Protein AF-A0A8B8BA15-F1 (afdb_monomer)

Structure (mmCIF, N/CA/C/O backbone):
data_AF-A0A8B8BA15-F1
#
_entry.id   AF-A0A8B8BA15-F1
#
loop_
_atom_site.group_PDB
_atom_site.id
_atom_site.type_symbol
_atom_site.label_atom_id
_atom_site.label_alt_id
_atom_site.label_comp_id
_atom_site.label_asym_id
_atom_site.label_entity_id
_atom_site.label_seq_id
_atom_site.pdbx_PDB_ins_code
_atom_site.Cartn_x
_atom_site.Cartn_y
_atom_site.Cartn_z
_atom_site.occupancy
_atom_site.B_iso_or_equiv
_atom_site.auth_seq_id
_atom_site.auth_comp_id
_atom_site.auth_asym_id
_atom_site.auth_atom_id
_atom_site.pdbx_PDB_model_num
ATOM 1 N N . MET A 1 1 ? 12.998 0.895 -25.554 1.00 52.94 1 MET A N 1
ATOM 2 C CA . MET A 1 1 ? 12.829 1.333 -24.152 1.00 52.94 1 MET A CA 1
ATOM 3 C C . MET A 1 1 ? 11.360 1.449 -23.729 1.00 52.94 1 MET A C 1
ATOM 5 O O . MET A 1 1 ? 11.063 1.158 -22.582 1.00 52.94 1 MET A O 1
ATOM 9 N N . THR A 1 2 ? 10.424 1.747 -24.646 1.00 53.75 2 THR A N 1
ATOM 10 C CA . THR A 1 2 ? 8.954 1.631 -24.453 1.00 53.75 2 THR A CA 1
ATOM 11 C C . THR A 1 2 ? 8.478 0.236 -24.015 1.00 53.75 2 THR A C 1
ATOM 13 O O . THR A 1 2 ? 7.469 0.097 -23.339 1.00 53.75 2 THR A O 1
ATOM 16 N N . THR A 1 3 ? 9.256 -0.806 -24.305 1.00 67.69 3 THR A N 1
ATOM 17 C CA . THR A 1 3 ? 8.877 -2.214 -24.129 1.00 67.69 3 THR A CA 1
ATOM 18 C C . THR A 1 3 ? 8.563 -2.644 -22.694 1.00 67.69 3 THR A C 1
ATOM 20 O O . THR A 1 3 ? 7.721 -3.515 -22.523 1.00 67.69 3 THR A O 1
ATOM 23 N N . VAL A 1 4 ? 9.194 -2.060 -21.666 1.00 77.75 4 VAL A N 1
ATOM 24 C CA . VAL A 1 4 ? 8.973 -2.485 -20.264 1.00 77.75 4 VAL A CA 1
ATOM 25 C C . VAL A 1 4 ? 7.709 -1.865 -19.666 1.00 77.75 4 VAL A C 1
ATOM 27 O O . VAL A 1 4 ? 7.008 -2.513 -18.893 1.00 77.75 4 VAL A O 1
ATOM 30 N N . LEU A 1 5 ? 7.393 -0.620 -20.031 1.00 78.38 5 LEU A N 1
ATOM 31 C CA . LEU A 1 5 ? 6.179 0.063 -19.567 1.00 78.38 5 LEU A CA 1
ATOM 32 C C . LEU A 1 5 ? 4.916 -0.502 -20.232 1.00 78.38 5 LEU A C 1
ATOM 34 O O . LEU A 1 5 ? 3.854 -0.478 -19.617 1.00 78.38 5 LEU A O 1
ATOM 38 N N . ASP A 1 6 ? 5.058 -1.065 -21.434 1.00 83.44 6 ASP A N 1
ATOM 39 C CA . ASP A 1 6 ? 3.971 -1.684 -22.201 1.00 83.44 6 ASP A CA 1
ATOM 40 C C . ASP A 1 6 ? 3.779 -3.185 -21.888 1.00 83.44 6 ASP A C 1
ATOM 42 O O . ASP A 1 6 ? 2.829 -3.808 -22.360 1.00 83.44 6 ASP A O 1
ATOM 46 N N . CYS A 1 7 ? 4.677 -3.788 -21.101 1.00 86.44 7 CYS A N 1
ATOM 47 C CA . CYS A 1 7 ? 4.602 -5.198 -20.709 1.00 86.44 7 CYS A CA 1
ATOM 48 C C . CYS A 1 7 ? 3.363 -5.574 -19.876 1.00 86.44 7 CYS A C 1
ATOM 50 O O . CYS A 1 7 ? 2.802 -6.652 -20.113 1.00 86.44 7 CYS A O 1
ATOM 52 N N . PRO A 1 8 ? 2.970 -4.797 -18.840 1.00 92.50 8 PRO A N 1
ATOM 53 C CA . PRO A 1 8 ? 1.846 -5.177 -17.998 1.00 92.50 8 PRO A CA 1
ATOM 54 C C . PRO A 1 8 ? 0.551 -5.223 -18.806 1.00 92.50 8 PRO A C 1
ATOM 56 O O . PRO A 1 8 ? 0.242 -4.323 -19.582 1.00 92.50 8 PRO A O 1
ATOM 59 N N . LYS A 1 9 ? -0.240 -6.275 -18.593 1.00 93.69 9 LYS A N 1
ATOM 60 C CA . LYS A 1 9 ? -1.584 -6.382 -19.181 1.00 93.69 9 LYS A CA 1
ATOM 61 C C . LYS A 1 9 ? -2.581 -5.552 -18.389 1.00 93.69 9 LYS A C 1
ATOM 63 O O . LYS A 1 9 ? -3.589 -5.095 -18.923 1.00 93.69 9 LYS A O 1
ATOM 68 N N . THR A 1 10 ? -2.318 -5.412 -17.096 1.00 94.00 10 THR A N 1
ATOM 69 C CA . THR A 1 10 ? -3.072 -4.542 -16.214 1.00 94.00 10 THR A CA 1
ATOM 70 C C . THR A 1 10 ? -2.750 -3.087 -16.574 1.00 94.00 10 THR A C 1
ATOM 72 O O . THR A 1 10 ? -1.574 -2.749 -16.694 1.00 94.00 10 THR A O 1
ATOM 75 N N . PRO A 1 11 ? -3.758 -2.218 -16.747 1.00 91.69 11 PRO A N 1
ATOM 76 C CA . PRO A 1 11 ? -3.540 -0.801 -17.025 1.00 91.69 11 PRO A CA 1
ATOM 77 C C . PRO A 1 11 ? -2.668 -0.113 -15.965 1.00 91.69 11 PRO A C 1
ATOM 79 O O . PRO A 1 11 ? -2.781 -0.414 -14.780 1.00 91.69 11 PRO A O 1
ATOM 82 N N . SER A 1 12 ? -1.804 0.821 -16.368 1.00 90.31 12 SER A N 1
ATOM 83 C CA . SER A 1 12 ? -0.885 1.510 -15.447 1.00 90.31 12 SER A CA 1
ATOM 84 C C . SER A 1 12 ? -1.568 2.528 -14.535 1.00 90.31 12 SER A C 1
ATOM 86 O O . SER A 1 12 ? -1.062 2.815 -13.453 1.00 90.31 12 SER A O 1
ATOM 88 N N . ASP A 1 13 ? -2.753 3.019 -14.901 1.00 89.88 13 ASP A N 1
ATOM 89 C CA . ASP A 1 13 ? -3.572 3.896 -14.059 1.00 89.88 13 ASP A CA 1
ATOM 90 C C . ASP A 1 13 ? -4.000 3.217 -12.749 1.00 89.88 13 ASP A C 1
ATOM 92 O O . ASP A 1 13 ? -4.350 3.898 -11.779 1.00 89.88 13 ASP A O 1
ATOM 96 N N . VAL A 1 14 ? -3.900 1.882 -12.661 1.00 91.81 14 VAL A N 1
ATOM 97 C CA . VAL A 1 14 ? -4.261 1.169 -11.440 1.00 91.81 14 VAL A CA 1
ATOM 98 C C . VAL A 1 14 ? -3.390 1.539 -10.246 1.00 91.81 14 VAL A C 1
ATOM 100 O O . VAL A 1 14 ? -3.864 1.406 -9.114 1.00 91.81 14 VAL A O 1
ATOM 103 N N . VAL A 1 15 ? -2.164 2.017 -10.492 1.00 89.62 15 VAL A N 1
ATOM 104 C CA . VAL A 1 15 ? -1.213 2.452 -9.457 1.00 89.62 15 VAL A CA 1
ATOM 105 C C . VAL A 1 15 ? -1.531 3.831 -8.887 1.00 89.62 15 VAL A C 1
ATOM 107 O O . VAL A 1 15 ? -1.012 4.201 -7.833 1.00 89.62 15 VAL A O 1
ATOM 110 N N . THR A 1 16 ? -2.402 4.581 -9.555 1.00 89.62 16 THR A N 1
ATOM 111 C CA . THR A 1 16 ? -2.787 5.929 -9.154 1.00 89.62 16 THR A CA 1
ATOM 112 C C . THR A 1 16 ? -3.919 5.867 -8.132 1.00 89.62 16 THR A C 1
ATOM 114 O O . THR A 1 16 ? -4.884 5.108 -8.272 1.00 89.62 16 THR A O 1
ATOM 117 N 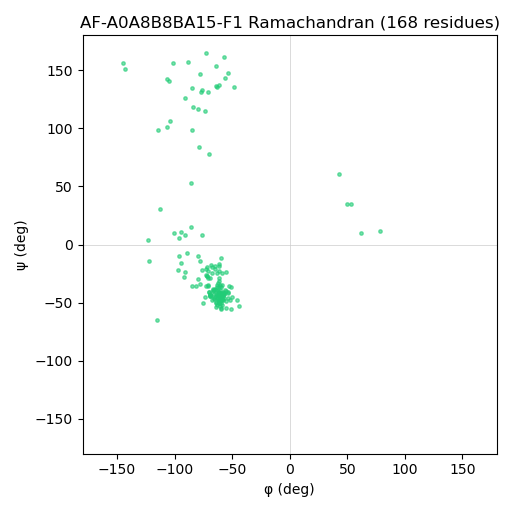N . LEU A 1 17 ? -3.787 6.663 -7.072 1.00 90.62 17 LEU A N 1
ATOM 118 C CA . LEU A 1 17 ? -4.858 6.880 -6.100 1.00 90.62 17 LEU A CA 1
ATOM 119 C C . LEU A 1 17 ? -5.881 7.853 -6.679 1.00 90.62 17 LEU A C 1
ATOM 121 O O . LEU A 1 17 ? -5.503 8.776 -7.395 1.00 90.62 17 LEU A O 1
ATOM 125 N N . GLY A 1 18 ? -7.153 7.673 -6.337 1.00 92.38 18 GLY A N 1
ATOM 126 C CA . GLY A 1 18 ? -8.177 8.643 -6.719 1.00 92.38 18 GLY A CA 1
ATOM 127 C C . GLY A 1 18 ? -8.068 9.937 -5.915 1.00 92.38 18 GLY A C 1
ATOM 128 O O . GLY A 1 18 ? -7.434 9.971 -4.854 1.00 92.38 18 GLY A O 1
ATOM 129 N N . ASP A 1 19 ? -8.733 10.982 -6.402 1.00 92.44 19 ASP A N 1
ATOM 130 C CA . ASP A 1 19 ? -8.841 12.276 -5.728 1.00 92.44 19 ASP A CA 1
ATOM 131 C C . ASP A 1 19 ? -10.227 12.471 -5.069 1.00 92.44 19 ASP A C 1
ATOM 133 O O . ASP A 1 19 ? -11.222 12.736 -5.754 1.00 92.44 19 ASP A O 1
ATOM 137 N N . PRO A 1 20 ? -10.325 12.385 -3.726 1.00 90.62 20 PRO A N 1
ATOM 138 C CA . PRO A 1 20 ? -11.564 12.673 -3.005 1.00 90.62 20 PRO A CA 1
ATOM 139 C C . PRO A 1 20 ? -12.116 14.086 -3.206 1.00 90.62 20 PRO A C 1
ATOM 141 O O . PRO A 1 20 ? -13.323 14.275 -3.056 1.00 90.62 20 PRO A O 1
ATOM 144 N N . SER A 1 21 ? -11.278 15.070 -3.548 1.00 90.00 21 SER A N 1
ATOM 145 C CA . SER A 1 21 ? -11.732 16.435 -3.846 1.00 90.00 21 SER A CA 1
ATOM 146 C C . SER A 1 21 ? -12.486 16.529 -5.177 1.00 90.00 21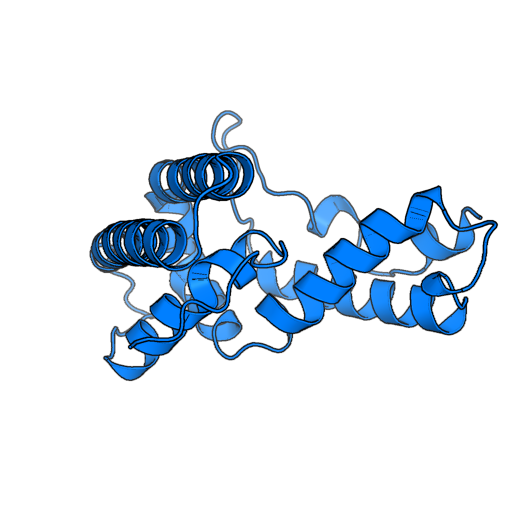 SER A C 1
ATOM 148 O O . SER A 1 21 ? -13.352 17.387 -5.331 1.00 90.00 21 SER A O 1
ATOM 150 N N . GLU A 1 22 ? -12.246 15.579 -6.082 1.00 91.81 22 GLU A N 1
ATOM 151 C CA . GLU A 1 22 ? -12.962 15.412 -7.351 1.00 91.81 22 GLU A CA 1
ATOM 152 C C . GLU A 1 22 ? -14.130 14.412 -7.241 1.00 91.81 22 GLU A C 1
ATOM 154 O O . GLU A 1 22 ? -14.699 13.983 -8.244 1.00 91.81 22 GLU A O 1
ATOM 159 N N . GLY A 1 23 ? -14.497 14.001 -6.020 1.00 89.81 23 GLY A N 1
ATOM 160 C CA . GLY A 1 23 ? -15.566 13.028 -5.776 1.00 89.81 23 GLY A CA 1
ATOM 161 C C . GLY A 1 23 ? -15.166 11.570 -6.025 1.00 89.81 23 GLY A C 1
ATOM 162 O O . GLY A 1 23 ? -16.032 10.693 -6.050 1.00 89.81 23 GLY A O 1
ATOM 163 N N . GLN A 1 24 ? -13.873 11.283 -6.191 1.00 93.62 24 GLN A N 1
ATOM 164 C CA . GLN A 1 24 ? -13.370 9.928 -6.398 1.00 93.62 24 GLN A CA 1
ATOM 165 C C . GLN A 1 24 ? -13.077 9.230 -5.062 1.00 93.62 24 GLN A C 1
ATOM 167 O O . GLN A 1 24 ? -12.824 9.846 -4.029 1.00 93.62 24 GLN A O 1
ATOM 172 N N . GLN A 1 25 ? -13.070 7.900 -5.060 1.00 93.44 25 GLN A N 1
ATOM 173 C CA . GLN A 1 25 ? -12.555 7.150 -3.915 1.00 93.44 25 GLN A CA 1
ATOM 174 C C . GLN A 1 25 ? -11.026 7.192 -3.917 1.00 93.44 25 GLN A C 1
ATOM 176 O O . GLN A 1 25 ? -10.418 6.872 -4.936 1.00 93.44 25 GLN A O 1
ATOM 181 N N . LEU A 1 26 ? -10.405 7.485 -2.767 1.00 93.44 26 LEU A N 1
ATOM 182 C CA . LEU A 1 26 ? -8.943 7.438 -2.624 1.00 93.44 26 LEU A CA 1
ATOM 183 C C . LEU A 1 26 ? -8.388 6.073 -3.072 1.00 93.44 26 LEU A C 1
ATOM 185 O O . LEU A 1 26 ? -7.439 5.995 -3.846 1.00 93.44 26 LEU A O 1
ATOM 189 N N . PHE A 1 27 ? -9.036 5.000 -2.620 1.00 94.06 27 PHE A N 1
ATOM 190 C CA . PHE A 1 27 ? -8.829 3.633 -3.078 1.00 94.06 27 PHE A CA 1
ATOM 191 C C . PHE A 1 27 ? -10.103 3.150 -3.777 1.00 94.06 27 PHE A C 1
ATOM 193 O O . PHE A 1 27 ? -11.050 2.735 -3.106 1.00 94.06 27 PHE A O 1
ATOM 200 N N . ARG A 1 28 ? -10.143 3.196 -5.113 1.00 94.06 28 ARG A N 1
ATOM 201 C CA . ARG A 1 28 ? -11.276 2.679 -5.905 1.00 94.06 28 ARG A CA 1
ATOM 202 C C . ARG A 1 28 ? -11.561 1.202 -5.617 1.00 94.06 28 ARG A C 1
ATOM 204 O O . ARG A 1 28 ? -10.690 0.481 -5.131 1.00 94.06 28 ARG A O 1
ATOM 211 N N . GLN A 1 29 ? -12.752 0.722 -5.957 1.00 91.69 29 GLN A N 1
ATOM 212 C CA . GLN A 1 29 ? -13.079 -0.701 -5.841 1.00 91.69 29 GLN A CA 1
ATOM 213 C C . GLN A 1 29 ? -11.982 -1.582 -6.472 1.00 91.69 29 GLN A C 1
ATOM 215 O O . GLN A 1 29 ? -11.477 -1.268 -7.545 1.00 91.69 29 GLN A O 1
ATOM 220 N N . ASN A 1 30 ? -11.591 -2.654 -5.775 1.00 92.94 30 ASN A N 1
ATOM 221 C CA . ASN A 1 30 ? -10.525 -3.590 -6.172 1.00 92.94 30 ASN A CA 1
ATOM 222 C C . ASN A 1 30 ? -9.109 -2.994 -6.298 1.00 92.94 30 ASN A C 1
ATOM 224 O O . ASN A 1 30 ? -8.202 -3.703 -6.727 1.00 92.94 30 ASN A O 1
ATOM 228 N N . PHE A 1 31 ? -8.883 -1.746 -5.859 1.00 94.38 31 PHE A N 1
ATOM 229 C CA . PHE A 1 31 ? -7.584 -1.065 -5.943 1.00 94.38 31 PHE A CA 1
ATOM 230 C C . PHE A 1 31 ? -6.398 -1.951 -5.547 1.00 94.38 31 PHE A C 1
ATOM 232 O O . PHE A 1 31 ? -5.461 -2.079 -6.322 1.00 94.38 31 PHE A O 1
ATOM 239 N N . PHE A 1 32 ? -6.432 -2.576 -4.365 1.00 94.44 32 PHE A N 1
ATOM 240 C CA . PHE A 1 32 ? -5.302 -3.372 -3.874 1.00 94.44 32 PHE A CA 1
ATOM 241 C C . PHE A 1 32 ? -5.050 -4.623 -4.723 1.00 94.44 32 PHE A C 1
ATOM 243 O O . PHE A 1 32 ? -3.899 -4.959 -4.995 1.00 94.44 32 PHE A O 1
ATOM 250 N N . THR A 1 33 ? -6.115 -5.283 -5.176 1.00 95.06 33 THR A N 1
ATOM 251 C CA . THR A 1 33 ? -6.027 -6.461 -6.039 1.00 95.06 33 THR A CA 1
ATOM 252 C C . THR A 1 33 ? -5.433 -6.098 -7.402 1.00 95.06 33 THR A C 1
ATOM 254 O O . THR A 1 33 ? -4.509 -6.765 -7.866 1.00 95.06 33 THR A O 1
ATOM 257 N N . ASP A 1 34 ? -5.918 -5.023 -8.025 1.00 95.88 34 ASP A N 1
ATOM 258 C CA . ASP A 1 34 ? -5.441 -4.581 -9.339 1.00 95.88 34 ASP A CA 1
ATOM 259 C C . ASP A 1 34 ? -4.018 -4.015 -9.267 1.00 95.88 34 ASP A C 1
ATOM 261 O O . ASP A 1 34 ? -3.181 -4.361 -10.100 1.00 95.88 34 ASP A O 1
ATOM 265 N N . LEU A 1 35 ? -3.709 -3.231 -8.227 1.00 95.19 35 LEU A N 1
ATOM 266 C CA . LEU A 1 35 ? -2.355 -2.758 -7.940 1.00 95.19 35 LEU A CA 1
ATOM 267 C C . LEU A 1 35 ? -1.385 -3.935 -7.827 1.00 95.19 35 LEU A C 1
ATOM 269 O O . LEU A 1 35 ? -0.333 -3.925 -8.457 1.00 95.19 35 LEU A O 1
ATOM 273 N N . CYS A 1 36 ? -1.729 -4.965 -7.052 1.00 96.00 36 CYS A N 1
ATOM 274 C CA . CYS A 1 36 ? -0.834 -6.100 -6.862 1.00 96.00 36 CYS A CA 1
ATOM 275 C C . CYS A 1 36 ? -0.692 -6.988 -8.099 1.00 96.00 36 CYS A C 1
ATOM 277 O O . CYS A 1 36 ? 0.382 -7.559 -8.303 1.00 96.00 36 CYS A O 1
ATOM 279 N N . ARG A 1 37 ? -1.719 -7.057 -8.955 1.00 96.81 37 ARG A N 1
ATOM 280 C CA . ARG A 1 37 ? -1.603 -7.679 -10.279 1.00 96.81 37 ARG A CA 1
ATOM 281 C C . ARG A 1 37 ? -0.603 -6.916 -11.149 1.00 96.81 37 ARG A C 1
ATOM 283 O O . ARG A 1 37 ? 0.359 -7.517 -11.618 1.00 96.81 37 ARG A O 1
ATOM 290 N N . TYR A 1 38 ? -0.771 -5.599 -11.271 1.00 96.19 38 TYR A N 1
ATOM 291 C CA . TYR A 1 38 ? 0.130 -4.740 -12.041 1.00 96.19 38 TYR A CA 1
ATOM 292 C C . TYR A 1 38 ? 1.572 -4.793 -11.532 1.00 96.19 38 TYR A C 1
ATOM 294 O O . TYR A 1 38 ? 2.496 -5.006 -12.309 1.00 96.19 38 TYR A O 1
ATOM 302 N N . VAL A 1 39 ? 1.774 -4.665 -10.217 1.00 95.62 39 VAL A N 1
ATOM 303 C CA . VAL A 1 39 ? 3.096 -4.769 -9.581 1.00 95.62 39 VAL A CA 1
ATOM 304 C C . VAL A 1 39 ? 3.752 -6.112 -9.905 1.00 95.62 39 VAL A C 1
ATOM 306 O O . VAL A 1 39 ? 4.944 -6.158 -10.204 1.00 95.62 39 VAL A O 1
ATOM 309 N N . GLY A 1 40 ? 2.991 -7.209 -9.857 1.00 95.69 40 GLY A N 1
ATOM 310 C CA . GLY A 1 40 ? 3.485 -8.539 -10.207 1.00 95.69 40 GLY A CA 1
ATOM 311 C C . GLY A 1 40 ? 3.944 -8.633 -11.662 1.00 95.69 40 GLY A C 1
ATOM 312 O O . GLY A 1 40 ? 5.064 -9.078 -11.912 1.00 95.69 40 GLY A O 1
ATOM 313 N N . GLU A 1 41 ? 3.102 -8.181 -12.593 1.00 96.06 41 GLU A N 1
ATOM 314 C CA . GLU A 1 41 ? 3.380 -8.172 -14.035 1.00 96.06 41 GLU A CA 1
ATOM 315 C C . GLU A 1 41 ? 4.586 -7.287 -14.380 1.00 96.06 41 GLU A C 1
AT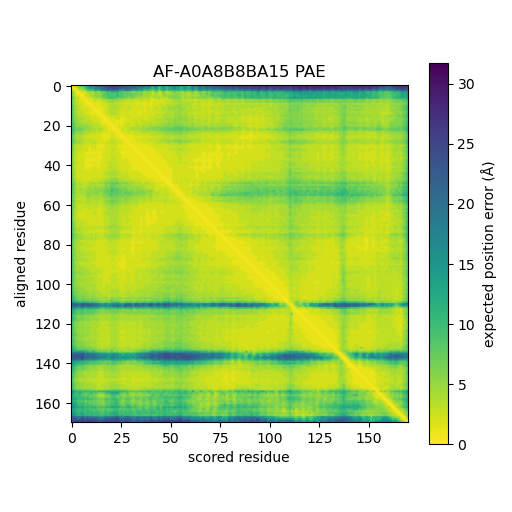OM 317 O O . GLU A 1 41 ? 5.506 -7.734 -15.066 1.00 96.06 41 GLU A O 1
ATOM 322 N N . PHE A 1 42 ? 4.623 -6.062 -13.851 1.00 95.56 42 PHE A N 1
ATOM 323 C CA . PHE A 1 42 ? 5.694 -5.106 -14.116 1.00 95.56 42 PHE A CA 1
ATOM 324 C C . PHE A 1 42 ? 7.043 -5.595 -13.589 1.00 95.56 42 PHE A C 1
ATOM 326 O O . PHE A 1 42 ? 8.027 -5.595 -14.322 1.00 95.56 42 PHE A O 1
ATOM 333 N N . VAL A 1 43 ? 7.105 -6.038 -12.326 1.00 94.94 43 VAL A N 1
ATOM 334 C CA . VAL A 1 43 ? 8.363 -6.508 -11.721 1.00 94.94 43 VAL A CA 1
ATOM 335 C C . VAL A 1 43 ? 8.892 -7.739 -12.455 1.00 94.94 43 VAL A C 1
ATOM 337 O O . VAL A 1 43 ? 10.102 -7.868 -12.611 1.00 94.94 43 VAL A O 1
ATOM 340 N N . GLN A 1 44 ? 8.014 -8.635 -12.921 1.00 94.56 44 GLN A N 1
ATOM 341 C CA . GLN A 1 44 ? 8.445 -9.778 -13.723 1.00 94.56 44 GLN A CA 1
ATOM 342 C C . GLN A 1 44 ? 9.055 -9.326 -15.053 1.00 94.56 44 GLN A C 1
ATOM 344 O O . GLN A 1 44 ? 10.184 -9.706 -15.340 1.00 94.56 44 GLN A O 1
ATOM 349 N N . CYS A 1 45 ? 8.373 -8.460 -15.809 1.00 93.75 45 CYS A N 1
ATOM 350 C CA . CYS A 1 45 ? 8.920 -7.956 -17.071 1.00 93.75 45 CYS A CA 1
ATOM 351 C C . CYS A 1 45 ? 10.238 -7.194 -16.864 1.00 93.75 45 CYS A C 1
ATOM 353 O O . CYS A 1 45 ? 11.203 -7.419 -17.588 1.00 93.75 45 CYS A O 1
ATOM 355 N N . ALA A 1 46 ? 10.330 -6.339 -15.845 1.00 93.06 46 ALA A N 1
ATOM 356 C CA . ALA A 1 46 ? 11.565 -5.620 -15.551 1.00 93.06 46 ALA A CA 1
ATOM 357 C C . ALA A 1 46 ? 12.741 -6.570 -15.247 1.00 93.06 46 ALA A C 1
ATOM 359 O O . ALA A 1 46 ? 13.864 -6.309 -15.681 1.00 93.06 46 ALA A O 1
ATOM 360 N N . ASN A 1 47 ? 12.483 -7.692 -14.565 1.00 92.44 47 ASN A N 1
ATOM 361 C CA . ASN A 1 47 ? 13.485 -8.736 -14.349 1.00 92.44 47 ASN A CA 1
ATOM 362 C C . ASN A 1 47 ? 13.853 -9.458 -15.653 1.00 92.44 47 ASN A C 1
ATOM 364 O O . ASN A 1 47 ? 15.037 -9.640 -15.919 1.00 92.44 47 ASN A O 1
ATOM 368 N N . ASP A 1 48 ? 12.870 -9.824 -16.480 1.00 92.56 48 ASP A N 1
ATOM 369 C CA . ASP A 1 48 ? 13.098 -10.502 -17.767 1.00 92.56 48 ASP A CA 1
ATOM 370 C C . ASP A 1 48 ? 13.935 -9.638 -18.734 1.00 92.56 48 ASP A C 1
ATOM 372 O O . ASP A 1 48 ? 14.689 -10.159 -19.556 1.00 92.56 48 ASP A O 1
ATOM 376 N N . HIS A 1 49 ? 13.843 -8.312 -18.596 1.00 89.75 49 HIS A N 1
ATOM 377 C CA . HIS A 1 49 ? 14.614 -7.324 -19.352 1.00 89.75 49 HIS A CA 1
ATOM 378 C C . HIS A 1 49 ? 15.881 -6.816 -18.637 1.00 89.75 49 HIS A C 1
ATOM 380 O O . HIS A 1 49 ? 16.544 -5.929 -19.163 1.00 89.75 49 HIS A O 1
ATOM 386 N N . ASN A 1 50 ? 16.252 -7.365 -17.473 1.00 90.50 50 ASN A N 1
ATOM 387 C CA . ASN A 1 50 ? 17.436 -6.965 -16.693 1.00 90.50 50 ASN A CA 1
ATOM 388 C C . ASN A 1 50 ? 17.522 -5.456 -16.365 1.00 90.50 50 ASN A C 1
ATOM 390 O O . ASN A 1 50 ? 18.619 -4.902 -16.271 1.00 90.50 50 ASN A O 1
ATOM 394 N N . VAL A 1 51 ? 16.377 -4.801 -16.134 1.00 88.94 51 VAL A N 1
ATOM 395 C CA . VAL A 1 51 ? 16.260 -3.341 -15.923 1.00 88.94 51 VAL A CA 1
ATOM 396 C C . VAL A 1 51 ? 17.221 -2.795 -14.864 1.00 88.94 51 VAL A C 1
ATOM 398 O O . VAL A 1 51 ? 17.737 -1.695 -15.018 1.00 88.94 51 VAL A O 1
ATOM 401 N N . ASP A 1 52 ? 17.478 -3.545 -13.792 1.00 86.81 52 ASP A N 1
ATOM 402 C CA . ASP A 1 52 ? 18.342 -3.099 -12.690 1.00 86.81 52 ASP A CA 1
ATOM 403 C C . ASP A 1 52 ? 19.814 -2.937 -13.114 1.00 86.81 52 ASP A C 1
ATOM 405 O O . ASP A 1 52 ? 20.498 -1.991 -12.722 1.00 86.81 52 ASP A O 1
ATOM 409 N N . SER A 1 53 ? 20.293 -3.847 -13.966 1.00 88.19 53 SER A N 1
ATOM 410 C CA . SER A 1 53 ? 21.689 -3.893 -14.419 1.00 88.19 53 SER A CA 1
ATOM 411 C C . SER A 1 53 ? 21.924 -3.159 -15.740 1.00 88.19 53 SER A C 1
ATOM 413 O O . SER A 1 53 ? 23.070 -2.870 -16.072 1.00 88.19 53 SER A O 1
ATOM 415 N N . ASP A 1 54 ? 20.863 -2.848 -16.485 1.00 88.38 54 ASP A N 1
ATOM 416 C CA . ASP A 1 54 ? 20.944 -2.175 -17.779 1.00 88.38 54 ASP A CA 1
ATOM 417 C C . ASP A 1 54 ? 21.151 -0.651 -17.600 1.00 88.38 54 ASP A C 1
ATOM 419 O O . ASP A 1 54 ? 20.293 0.017 -17.011 1.00 88.38 54 ASP A O 1
ATOM 423 N N . PRO A 1 55 ? 22.280 -0.069 -18.054 1.00 86.88 55 PRO A N 1
ATOM 424 C CA . PRO A 1 55 ? 22.531 1.372 -17.974 1.00 86.88 55 PRO A CA 1
ATOM 425 C C . PRO A 1 55 ? 21.614 2.199 -18.881 1.00 86.88 55 PRO A C 1
ATOM 427 O O . PRO A 1 55 ? 21.467 3.394 -18.654 1.00 86.88 55 PRO A O 1
ATOM 430 N N . ASP A 1 56 ? 20.970 1.597 -19.878 1.00 88.06 56 ASP A N 1
ATOM 431 C 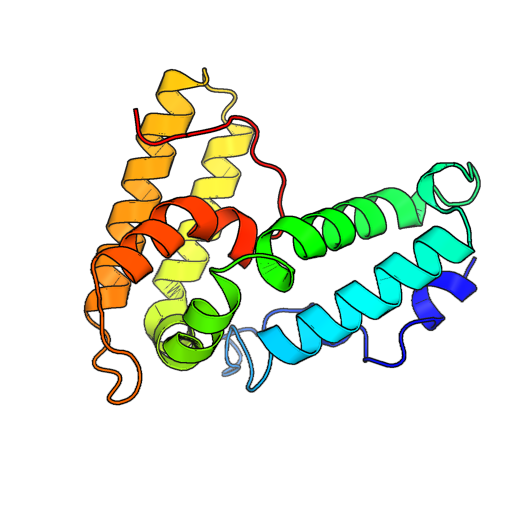CA . ASP A 1 56 ? 20.007 2.311 -20.706 1.00 88.06 56 ASP A CA 1
ATOM 432 C C . ASP A 1 56 ? 18.679 2.491 -19.937 1.00 88.06 56 ASP A C 1
ATOM 434 O O . ASP A 1 56 ? 17.926 3.429 -20.172 1.00 88.06 56 ASP A O 1
ATOM 438 N N . CYS A 1 57 ? 18.400 1.671 -18.921 1.00 88.31 57 CYS A N 1
ATOM 439 C CA . CYS A 1 57 ? 17.142 1.710 -18.171 1.00 88.31 57 CYS A CA 1
ATOM 440 C C . CYS A 1 57 ? 17.091 2.723 -17.002 1.00 88.31 57 CYS A C 1
ATOM 442 O O . CYS A 1 57 ? 16.185 2.628 -16.169 1.00 88.31 57 CYS A O 1
ATOM 444 N N . GLU A 1 58 ? 18.007 3.696 -16.911 1.00 89.12 58 GLU A N 1
ATOM 445 C CA . GLU A 1 58 ? 18.097 4.648 -15.778 1.00 89.12 58 GLU A CA 1
ATOM 446 C C . GLU A 1 58 ? 16.785 5.383 -15.466 1.00 89.12 58 GLU A C 1
ATOM 448 O O . GLU A 1 58 ? 16.454 5.592 -14.300 1.00 89.12 58 GLU A O 1
ATOM 453 N N . GLU A 1 59 ? 15.985 5.718 -16.480 1.00 88.62 59 GLU A N 1
ATOM 454 C CA . GLU A 1 59 ? 14.693 6.388 -16.279 1.00 88.62 59 GLU A CA 1
ATOM 455 C C . GLU A 1 59 ? 13.641 5.475 -15.624 1.00 88.62 59 GLU A C 1
ATOM 457 O O . GLU A 1 59 ? 12.759 5.940 -14.900 1.00 88.62 59 GLU A O 1
ATOM 462 N N . ILE A 1 60 ? 13.742 4.161 -15.843 1.00 89.69 60 ILE A N 1
ATOM 463 C CA . ILE A 1 60 ? 12.782 3.161 -15.358 1.00 89.69 60 ILE A CA 1
ATOM 464 C C . ILE A 1 60 ? 13.202 2.612 -13.990 1.00 89.69 60 ILE A C 1
ATOM 466 O O . ILE A 1 60 ? 12.338 2.241 -13.191 1.00 89.69 60 ILE A O 1
ATOM 470 N N . LYS A 1 61 ? 14.503 2.595 -13.669 1.00 90.62 61 LYS A N 1
ATOM 471 C CA . LYS A 1 61 ? 15.040 2.056 -12.405 1.00 90.62 61 LYS A CA 1
ATOM 472 C C . LYS A 1 61 ? 14.346 2.591 -11.144 1.00 90.62 61 LYS A C 1
ATOM 474 O O . LYS A 1 61 ? 13.991 1.770 -10.295 1.00 90.62 61 LYS A O 1
ATOM 479 N N . PRO A 1 62 ? 14.065 3.902 -10.988 1.00 90.25 62 PRO A N 1
ATOM 480 C CA . PRO A 1 62 ? 13.347 4.403 -9.815 1.00 90.25 62 PRO A CA 1
ATOM 481 C C . PRO A 1 62 ? 11.930 3.833 -9.700 1.00 90.25 62 PRO A C 1
ATOM 483 O O . PRO A 1 62 ? 11.489 3.468 -8.609 1.00 90.25 62 PRO A O 1
ATOM 486 N N . TYR A 1 63 ? 11.227 3.717 -10.829 1.00 90.19 63 TYR A N 1
ATOM 487 C CA . TYR A 1 63 ? 9.877 3.164 -10.875 1.00 90.19 63 TYR A CA 1
ATOM 488 C C . TYR A 1 63 ? 9.881 1.658 -10.586 1.00 90.19 63 TYR A C 1
ATOM 490 O O . TYR A 1 63 ? 9.100 1.181 -9.762 1.00 90.19 63 TYR A O 1
ATOM 498 N N . PHE A 1 64 ? 10.828 0.917 -11.166 1.00 91.62 64 PHE A N 1
ATOM 499 C CA . PHE A 1 64 ? 11.059 -0.491 -10.851 1.00 91.62 64 PHE A CA 1
ATOM 500 C C . PHE A 1 64 ? 11.378 -0.712 -9.368 1.00 91.62 64 PHE A C 1
ATOM 502 O O . PHE A 1 64 ? 10.769 -1.575 -8.737 1.00 91.62 64 PHE A O 1
ATOM 509 N N . SER A 1 65 ? 12.275 0.089 -8.789 1.00 90.94 65 SER A N 1
ATOM 510 C CA . SER A 1 65 ? 12.618 0.032 -7.364 1.00 90.94 65 SER A CA 1
ATOM 511 C C . SER A 1 65 ? 11.387 0.267 -6.483 1.00 90.94 65 SER A C 1
ATOM 513 O O . SER A 1 65 ? 11.112 -0.505 -5.561 1.00 90.94 65 SER A O 1
ATOM 515 N N . HIS A 1 66 ? 10.570 1.267 -6.825 1.00 90.31 66 HIS A N 1
ATOM 516 C CA . HIS A 1 66 ? 9.318 1.551 -6.129 1.00 90.31 66 HIS A CA 1
ATOM 517 C C . HIS A 1 66 ? 8.322 0.380 -6.185 1.00 90.31 66 HIS A C 1
ATOM 519 O O . HIS A 1 66 ? 7.788 -0.031 -5.151 1.00 90.31 66 HIS A O 1
ATOM 525 N N . LEU A 1 67 ? 8.079 -0.200 -7.365 1.00 92.69 67 LEU A N 1
ATOM 526 C CA . LEU A 1 67 ? 7.138 -1.316 -7.507 1.00 92.69 67 LEU A CA 1
ATOM 527 C C . LEU A 1 67 ? 7.676 -2.617 -6.899 1.00 92.69 67 LEU A C 1
ATOM 529 O O . LEU A 1 67 ? 6.914 -3.364 -6.286 1.00 92.69 67 LEU A O 1
ATOM 533 N N . SER A 1 68 ? 8.984 -2.858 -6.969 1.00 92.38 68 SER A N 1
ATOM 534 C CA . SER A 1 68 ? 9.645 -3.964 -6.267 1.00 92.38 68 SER A CA 1
ATOM 535 C C . SER A 1 68 ? 9.491 -3.843 -4.751 1.00 92.38 68 SER A C 1
ATOM 537 O O . SER A 1 68 ? 9.170 -4.826 -4.076 1.00 92.38 68 SER A O 1
ATOM 539 N N . GLN A 1 69 ? 9.612 -2.628 -4.206 1.00 90.56 69 GLN A N 1
ATOM 540 C CA . GLN A 1 69 ? 9.298 -2.372 -2.804 1.00 90.56 69 GLN A CA 1
ATOM 541 C C . GLN A 1 69 ? 7.827 -2.693 -2.522 1.00 90.56 69 GLN A C 1
ATOM 543 O O . GLN A 1 69 ? 7.540 -3.467 -1.612 1.00 90.56 69 GLN A O 1
ATOM 548 N N . CYS A 1 70 ? 6.907 -2.196 -3.351 1.00 91.56 70 CYS A N 1
ATOM 549 C CA . CYS A 1 70 ? 5.471 -2.455 -3.221 1.00 91.56 70 CYS A CA 1
ATOM 550 C C . CYS A 1 70 ? 5.132 -3.953 -3.207 1.00 91.56 70 CYS A C 1
ATOM 552 O O . CYS A 1 70 ? 4.324 -4.417 -2.397 1.00 91.56 70 CYS A O 1
ATOM 554 N N . LYS A 1 71 ? 5.810 -4.740 -4.051 1.00 93.38 71 LYS A N 1
ATOM 555 C CA . LYS A 1 71 ? 5.659 -6.196 -4.113 1.00 93.38 71 LYS A CA 1
ATOM 556 C C . LYS A 1 71 ? 5.939 -6.849 -2.760 1.00 93.38 71 LYS A C 1
ATOM 558 O O . LYS A 1 71 ? 5.200 -7.739 -2.350 1.00 93.38 71 LYS A O 1
ATOM 563 N N . THR A 1 72 ? 6.975 -6.400 -2.053 1.00 89.25 72 THR A N 1
ATOM 564 C CA . THR A 1 72 ?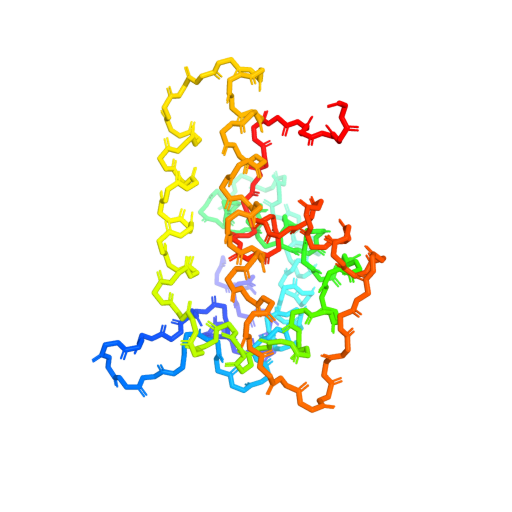 7.385 -6.986 -0.766 1.00 89.25 72 THR A CA 1
ATOM 565 C C . THR A 1 72 ? 6.620 -6.414 0.427 1.00 89.25 72 THR A C 1
ATOM 567 O O . THR A 1 72 ? 6.306 -7.142 1.370 1.00 89.25 72 THR A O 1
ATOM 570 N N . THR A 1 73 ? 6.288 -5.124 0.403 1.00 88.31 73 THR A N 1
ATOM 571 C CA . THR A 1 73 ? 5.697 -4.433 1.554 1.00 88.31 73 THR A CA 1
ATOM 572 C C . THR A 1 73 ? 4.180 -4.441 1.592 1.00 88.31 73 THR A C 1
ATOM 574 O O . THR A 1 73 ? 3.606 -4.311 2.674 1.00 88.31 73 THR A O 1
ATOM 577 N N . LEU A 1 74 ? 3.538 -4.605 0.437 1.00 92.56 74 LEU A N 1
ATOM 578 C CA . LEU A 1 74 ? 2.091 -4.706 0.301 1.00 92.56 74 LEU A CA 1
ATOM 579 C C . LEU A 1 74 ? 1.702 -6.093 -0.215 1.00 92.56 74 LEU A C 1
ATOM 581 O O . LEU A 1 74 ? 1.070 -6.853 0.512 1.00 92.56 74 LEU A O 1
ATOM 585 N N . CYS A 1 75 ? 2.098 -6.441 -1.440 1.00 93.75 75 CYS A N 1
ATOM 586 C CA . CYS A 1 75 ? 1.487 -7.563 -2.160 1.00 93.75 75 CYS A CA 1
ATOM 587 C C . CYS A 1 75 ? 1.838 -8.945 -1.596 1.00 93.75 75 CYS A C 1
ATOM 589 O O . CYS A 1 75 ? 0.993 -9.835 -1.570 1.00 93.75 75 CYS A O 1
ATOM 591 N N . GLY A 1 76 ? 3.064 -9.120 -1.104 1.00 89.12 76 GLY A N 1
ATOM 592 C CA . GLY A 1 76 ? 3.510 -10.321 -0.394 1.00 89.12 76 GLY A CA 1
ATOM 593 C C . GLY A 1 76 ? 3.325 -10.256 1.125 1.00 89.12 76 GLY A C 1
ATOM 594 O O . GLY A 1 76 ? 3.846 -11.116 1.834 1.00 89.12 76 GLY A O 1
ATOM 595 N N . ASN A 1 77 ? 2.649 -9.231 1.651 1.00 91.56 77 ASN A N 1
ATOM 596 C CA . ASN A 1 77 ? 2.599 -8.955 3.083 1.00 91.56 77 ASN A CA 1
ATOM 597 C C . ASN A 1 77 ? 1.242 -9.361 3.698 1.00 91.56 77 ASN A C 1
ATOM 599 O O . ASN A 1 77 ? 0.195 -9.094 3.105 1.00 91.56 77 ASN A O 1
ATOM 603 N N . PRO A 1 78 ? 1.208 -9.935 4.922 1.00 92.25 78 PRO A N 1
ATOM 604 C CA . PRO A 1 78 ? -0.039 -10.314 5.603 1.00 92.25 78 PRO A CA 1
ATOM 605 C C . PRO A 1 78 ? -1.009 -9.149 5.863 1.00 92.25 78 PRO A C 1
ATOM 607 O O . PRO A 1 78 ? -2.157 -9.377 6.247 1.00 92.25 78 PRO A O 1
ATOM 610 N N . ILE A 1 79 ? -0.574 -7.902 5.677 1.00 92.19 79 ILE A N 1
ATOM 611 C CA . ILE A 1 79 ? -1.432 -6.723 5.775 1.00 92.19 79 ILE A CA 1
ATOM 612 C C . ILE A 1 79 ? -2.414 -6.572 4.604 1.00 92.19 79 ILE A C 1
ATOM 614 O O . ILE A 1 79 ? -3.490 -6.015 4.811 1.00 92.19 79 ILE A O 1
ATOM 618 N N . LEU A 1 80 ? -2.103 -7.085 3.408 1.00 94.00 80 LEU A N 1
ATOM 619 C CA . LEU A 1 80 ? -2.956 -6.951 2.220 1.00 94.00 80 LEU A CA 1
ATOM 620 C C . LEU A 1 80 ? -4.422 -7.363 2.468 1.00 94.00 80 LEU A C 1
ATOM 622 O O . LEU A 1 80 ? -5.300 -6.512 2.310 1.00 94.00 80 LEU A O 1
ATOM 626 N N . PRO A 1 81 ? -4.724 -8.585 2.957 1.00 92.50 81 PRO A N 1
ATOM 627 C CA . PRO A 1 81 ? -6.109 -8.997 3.203 1.00 92.50 81 PRO A CA 1
ATOM 628 C C . PRO A 1 81 ? -6.803 -8.176 4.300 1.00 92.50 81 PRO A C 1
ATOM 630 O O . PRO A 1 81 ? -8.031 -8.193 4.413 1.00 92.50 81 PRO A O 1
ATOM 633 N N . ILE A 1 82 ? -6.045 -7.475 5.149 1.00 92.69 82 ILE A N 1
ATOM 634 C CA . ILE A 1 82 ? -6.612 -6.524 6.106 1.00 92.69 82 ILE A CA 1
ATOM 635 C C . ILE A 1 82 ? -7.029 -5.253 5.369 1.00 92.69 82 ILE A C 1
ATOM 637 O O . ILE A 1 82 ? -8.177 -4.842 5.524 1.00 92.69 82 ILE A O 1
ATOM 641 N N . LEU A 1 83 ? -6.138 -4.669 4.559 1.00 92.69 83 LEU A N 1
ATOM 642 C CA . LEU A 1 83 ? -6.396 -3.445 3.791 1.00 92.69 83 LEU A CA 1
ATOM 643 C C . LEU A 1 83 ? -7.569 -3.603 2.826 1.00 92.69 83 LEU A C 1
ATOM 645 O O . LEU A 1 83 ? -8.425 -2.723 2.784 1.00 92.69 83 LEU A O 1
ATOM 649 N N . GLU A 1 84 ? -7.670 -4.743 2.140 1.00 92.38 84 GLU A N 1
ATOM 650 C CA . GLU A 1 84 ? -8.813 -5.072 1.280 1.00 92.38 84 GLU A CA 1
ATOM 651 C C . GLU A 1 84 ? -10.135 -5.034 2.061 1.00 92.38 84 GLU A C 1
ATOM 653 O O . GLU A 1 84 ? -11.098 -4.392 1.646 1.00 92.38 84 GLU A O 1
ATOM 658 N N . LYS A 1 85 ? -10.175 -5.642 3.254 1.00 91.56 85 LYS A N 1
ATOM 659 C CA . LYS A 1 85 ? -11.387 -5.679 4.090 1.00 91.56 85 LYS A CA 1
ATOM 660 C C . LYS A 1 85 ? -11.746 -4.337 4.721 1.00 91.56 85 LYS A C 1
ATOM 662 O O . LYS A 1 85 ? -12.918 -4.108 5.025 1.00 91.56 85 LYS A O 1
ATOM 667 N N . ILE A 1 86 ? -10.764 -3.466 4.954 1.00 91.44 86 ILE A N 1
ATOM 668 C CA . ILE A 1 86 ? -10.989 -2.128 5.519 1.00 91.44 86 ILE A CA 1
ATOM 669 C C . ILE A 1 86 ? -10.972 -1.022 4.463 1.00 91.44 86 ILE A C 1
ATOM 671 O O . ILE A 1 86 ? -11.021 0.146 4.837 1.00 91.44 86 ILE A O 1
ATOM 675 N N . GLN A 1 87 ? -10.959 -1.345 3.166 1.00 92.31 87 GLN A N 1
ATOM 676 C CA . GLN A 1 87 ? -10.894 -0.359 2.083 1.00 92.31 87 GLN A CA 1
ATOM 677 C C . GLN A 1 87 ? -11.964 0.734 2.217 1.00 92.31 87 GLN A C 1
ATOM 679 O O . GLN A 1 87 ? -11.653 1.922 2.164 1.00 92.31 87 GLN A O 1
ATOM 684 N N . GLY A 1 88 ? -13.219 0.348 2.470 1.00 91.25 88 GLY A N 1
ATOM 685 C CA . GLY A 1 88 ? -14.306 1.308 2.684 1.00 91.25 88 GLY A CA 1
ATOM 686 C C . GLY A 1 88 ? -14.064 2.236 3.882 1.00 91.25 88 GLY A C 1
ATOM 687 O O . GLY A 1 88 ? -14.386 3.420 3.820 1.00 91.25 88 GLY A O 1
ATOM 688 N N . CYS A 1 89 ? -13.433 1.731 4.948 1.00 91.81 89 CYS A N 1
ATOM 689 C CA . CYS A 1 89 ? -13.019 2.549 6.09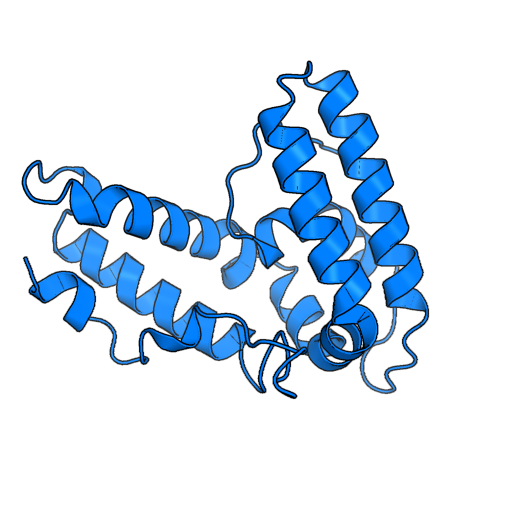0 1.00 91.81 89 CYS A CA 1
ATOM 690 C C . CYS A 1 89 ? -11.861 3.490 5.734 1.00 91.81 89 CYS A C 1
ATOM 692 O O . CYS A 1 89 ? -11.875 4.652 6.123 1.00 91.81 89 CYS A O 1
ATOM 694 N N . LEU A 1 90 ? -10.874 3.019 4.967 1.00 92.69 90 LEU A N 1
ATOM 695 C CA . LEU A 1 90 ? -9.771 3.861 4.502 1.00 92.69 90 LEU A CA 1
ATOM 696 C C . LEU A 1 90 ? -10.289 5.024 3.641 1.00 92.69 90 LEU A C 1
ATOM 698 O O . LEU A 1 90 ? -9.823 6.147 3.804 1.00 92.69 90 LEU A O 1
ATOM 702 N N . ASN A 1 91 ? -11.298 4.783 2.800 1.00 92.88 91 ASN A N 1
ATOM 703 C CA . ASN A 1 91 ? -11.961 5.825 2.011 1.00 92.88 91 ASN A CA 1
ATOM 704 C C . ASN A 1 91 ? -12.795 6.790 2.869 1.00 92.88 91 ASN A C 1
ATOM 706 O O . ASN A 1 91 ? -12.715 8.005 2.683 1.00 92.88 91 ASN A O 1
ATOM 710 N N . SER A 1 92 ? -13.565 6.287 3.842 1.00 91.94 92 SER A N 1
ATOM 711 C CA . SER A 1 92 ? -14.335 7.160 4.746 1.00 91.94 92 SER A CA 1
ATOM 712 C C . SER A 1 92 ? -13.444 7.991 5.678 1.00 91.94 92 SER A C 1
ATOM 714 O O . SER A 1 92 ? -13.878 9.020 6.193 1.00 91.94 92 SER A O 1
ATOM 716 N N . LYS A 1 93 ? -12.187 7.567 5.857 1.00 92.44 93 LYS A N 1
ATOM 717 C CA . LYS A 1 93 ? -11.125 8.238 6.619 1.00 92.44 93 LYS A CA 1
ATOM 718 C C . LYS A 1 93 ? -9.985 8.743 5.728 1.00 92.44 93 LYS A C 1
ATOM 720 O O . LYS A 1 93 ? -8.827 8.777 6.151 1.00 92.44 93 LYS A O 1
ATOM 725 N N . HIS A 1 94 ? -10.285 9.115 4.481 1.00 92.06 94 HIS A N 1
ATOM 726 C CA . HIS A 1 94 ? -9.254 9.503 3.514 1.00 92.06 94 HIS A CA 1
ATOM 727 C C . HIS A 1 94 ? -8.411 10.693 3.999 1.00 92.06 94 HIS A C 1
ATOM 729 O O . HIS A 1 94 ? -7.205 10.706 3.768 1.00 92.06 94 HIS A O 1
ATOM 735 N N . LEU A 1 95 ? -8.994 11.654 4.729 1.00 91.06 95 LEU A N 1
ATOM 736 C CA . LEU A 1 95 ? -8.249 12.780 5.303 1.00 91.06 95 LEU A CA 1
ATOM 737 C C . LEU A 1 95 ? -7.188 12.304 6.302 1.00 91.06 95 LEU A C 1
ATOM 739 O O . LEU A 1 95 ? -6.052 12.776 6.270 1.00 91.06 95 LEU A O 1
ATOM 743 N N . GLU A 1 96 ? -7.521 11.346 7.169 1.00 90.50 96 GLU A N 1
ATOM 744 C CA . GLU A 1 96 ? -6.571 10.759 8.110 1.00 90.50 96 GLU A CA 1
ATOM 745 C C . GLU A 1 96 ? -5.472 9.962 7.399 1.00 90.50 96 GLU A C 1
ATOM 747 O O . GLU A 1 96 ? -4.304 10.056 7.787 1.00 90.50 96 GLU A O 1
ATOM 752 N N . VAL A 1 97 ? -5.819 9.212 6.348 1.00 90.81 97 VAL A N 1
ATOM 753 C CA . VAL A 1 97 ? -4.854 8.447 5.540 1.00 90.81 97 VAL A CA 1
ATOM 754 C C . VAL A 1 97 ? -3.900 9.384 4.792 1.00 90.81 97 VAL A C 1
ATOM 756 O O . VAL A 1 97 ? -2.682 9.198 4.841 1.00 90.81 97 VAL A O 1
ATOM 759 N N . THR A 1 98 ? -4.417 10.435 4.157 1.00 89.31 98 THR A N 1
ATOM 760 C CA . THR A 1 98 ? -3.608 11.438 3.452 1.00 89.31 98 THR A CA 1
ATOM 761 C C . THR A 1 98 ? -2.716 12.210 4.422 1.00 89.31 98 THR A C 1
ATOM 763 O O . THR A 1 98 ? -1.511 12.328 4.193 1.00 89.31 98 THR A O 1
ATOM 766 N N . ALA A 1 99 ? -3.255 12.657 5.561 1.00 90.88 99 ALA A N 1
ATOM 767 C CA . ALA A 1 99 ? -2.470 13.334 6.592 1.00 90.88 99 ALA A CA 1
ATOM 768 C C . ALA A 1 99 ? -1.367 12.435 7.171 1.00 90.88 99 ALA A C 1
ATOM 770 O O . ALA A 1 99 ? -0.275 12.917 7.478 1.00 90.88 99 ALA A O 1
ATOM 771 N N . PHE A 1 100 ? -1.627 11.132 7.316 1.00 91.19 100 PHE A N 1
ATOM 772 C CA . PHE A 1 100 ? -0.615 10.159 7.715 1.00 91.19 100 PHE A CA 1
ATOM 773 C C . PHE A 1 100 ? 0.526 10.086 6.694 1.00 91.19 100 PHE A C 1
ATOM 775 O O . PHE A 1 100 ? 1.685 10.220 7.089 1.00 91.19 100 PHE A O 1
ATOM 782 N N . ARG A 1 101 ? 0.210 9.933 5.397 1.00 88.56 101 ARG A N 1
ATOM 783 C CA . ARG A 1 101 ? 1.217 9.865 4.321 1.00 88.56 101 ARG A CA 1
ATOM 784 C C . ARG A 1 101 ? 2.095 11.116 4.304 1.00 88.56 101 ARG A C 1
ATOM 786 O O . ARG A 1 101 ? 3.316 10.991 4.331 1.00 88.56 101 ARG A O 1
ATOM 793 N N . LEU A 1 102 ? 1.486 12.302 4.360 1.00 88.88 102 LEU A N 1
ATOM 794 C CA . LEU A 1 102 ? 2.209 13.578 4.387 1.00 88.88 102 LEU A CA 1
ATOM 795 C C . LEU A 1 102 ? 3.138 13.689 5.601 1.00 88.88 102 LEU A C 1
ATOM 797 O O . LEU A 1 102 ? 4.328 13.955 5.450 1.00 88.88 102 LEU A O 1
ATOM 801 N N . ARG A 1 103 ? 2.625 13.421 6.810 1.00 90.31 103 ARG A N 1
ATOM 802 C CA . ARG A 1 103 ? 3.426 13.492 8.044 1.00 90.31 103 ARG A CA 1
ATOM 803 C C . ARG A 1 103 ? 4.569 12.490 8.058 1.00 90.31 103 ARG A C 1
ATOM 805 O O . ARG A 1 103 ? 5.624 12.794 8.606 1.00 90.31 103 ARG A O 1
ATOM 812 N N . PHE A 1 104 ? 4.369 11.307 7.487 1.00 87.38 104 PHE A N 1
ATOM 813 C CA . PHE A 1 104 ? 5.437 10.326 7.388 1.00 87.38 104 PHE A CA 1
ATOM 814 C C . PHE A 1 104 ? 6.525 10.770 6.405 1.00 87.38 104 PHE A C 1
ATOM 816 O O . PHE A 1 104 ? 7.700 10.659 6.734 1.00 87.38 104 PHE A O 1
ATOM 823 N N . ILE A 1 105 ? 6.164 11.317 5.239 1.00 86.19 105 ILE A N 1
ATOM 824 C CA . ILE A 1 105 ? 7.147 11.869 4.290 1.00 86.19 105 ILE A CA 1
ATOM 825 C C . ILE A 1 105 ? 7.972 12.970 4.967 1.00 86.19 105 ILE A C 1
ATOM 827 O O . ILE A 1 105 ? 9.199 12.961 4.890 1.00 86.19 105 ILE A O 1
ATOM 831 N N . THR A 1 106 ? 7.323 13.870 5.713 1.00 89.25 106 THR A N 1
ATOM 832 C CA . THR A 1 106 ? 8.031 14.863 6.534 1.00 89.25 106 THR A CA 1
ATOM 833 C C . THR A 1 106 ? 8.968 14.201 7.543 1.00 89.25 106 THR A C 1
ATOM 835 O O . THR A 1 106 ? 10.093 14.661 7.723 1.00 89.25 106 THR A O 1
ATOM 838 N N . LEU A 1 107 ? 8.535 13.112 8.187 1.00 87.88 107 LEU A N 1
ATOM 839 C CA . LEU A 1 107 ? 9.350 12.388 9.158 1.00 87.88 107 LEU A CA 1
ATOM 840 C C . LEU A 1 107 ? 10.606 11.778 8.515 1.00 87.88 107 LEU A C 1
ATOM 842 O O . LEU A 1 107 ? 11.680 11.934 9.091 1.00 87.88 107 LEU A O 1
ATOM 846 N N . ILE A 1 108 ? 10.496 11.167 7.325 1.00 85.69 108 ILE A N 1
ATOM 847 C CA . ILE A 1 108 ? 11.659 10.682 6.556 1.00 85.69 108 ILE A CA 1
ATOM 848 C C . ILE A 1 108 ? 12.617 11.838 6.256 1.00 85.69 108 ILE A C 1
ATOM 850 O O . ILE A 1 108 ? 13.805 11.753 6.556 1.00 85.69 108 ILE A O 1
ATOM 854 N N . ASN A 1 109 ? 12.094 12.931 5.697 1.00 84.69 109 ASN A N 1
ATOM 855 C CA . ASN A 1 109 ? 12.918 14.033 5.198 1.00 84.69 109 ASN A CA 1
ATOM 856 C C . ASN A 1 109 ? 13.568 14.857 6.318 1.00 84.69 109 ASN A C 1
ATOM 858 O O . ASN A 1 109 ? 14.542 15.563 6.083 1.00 84.69 109 ASN A O 1
ATOM 862 N N . SER A 1 110 ? 13.053 14.772 7.545 1.00 84.06 110 SER A N 1
ATOM 863 C CA . SER A 1 110 ? 13.538 15.564 8.681 1.00 84.06 110 SER A CA 1
ATOM 864 C C . SER A 1 110 ? 14.864 15.088 9.303 1.00 84.06 110 SER A C 1
ATOM 866 O O . SER A 1 110 ? 15.248 15.618 10.342 1.00 84.06 110 SER A O 1
ATOM 868 N N . SER A 1 111 ? 15.564 14.122 8.687 1.00 63.06 111 SER A N 1
ATOM 869 C CA . SER A 1 111 ? 16.912 13.645 9.058 1.00 63.06 111 SER A CA 1
ATOM 870 C C . SER A 1 111 ? 17.113 13.459 10.572 1.00 63.06 111 SER A C 1
ATOM 872 O O . SER A 1 111 ? 17.956 14.102 11.202 1.00 63.06 111 SER A O 1
ATOM 874 N N . GLN A 1 112 ? 16.311 12.578 11.168 1.00 73.00 112 GLN A N 1
ATOM 875 C CA . GLN A 1 112 ? 16.346 12.268 12.601 1.00 73.00 112 GLN A CA 1
ATOM 876 C C . GLN A 1 112 ? 17.089 10.951 12.870 1.00 73.00 112 GLN A C 1
ATOM 878 O O . GLN A 1 112 ? 17.146 10.076 12.010 1.00 73.00 112 GLN A O 1
ATOM 883 N N . SER A 1 113 ? 17.620 10.777 14.086 1.00 87.56 113 SER A N 1
ATOM 884 C CA . SER A 1 113 ? 18.173 9.486 14.519 1.00 87.56 113 SER A CA 1
ATOM 885 C C . SER A 1 113 ? 17.090 8.402 14.579 1.00 87.56 113 SER A C 1
ATOM 887 O O . SER A 1 113 ? 15.921 8.702 14.840 1.00 87.56 113 SER A O 1
ATOM 889 N N . GLU A 1 114 ? 17.486 7.134 14.417 1.00 87.75 114 GLU A N 1
ATOM 890 C CA . GLU A 1 114 ? 16.594 5.963 14.448 1.00 87.75 114 GLU A CA 1
ATOM 891 C C . GLU A 1 114 ? 15.611 5.995 15.626 1.00 87.75 114 GLU A C 1
ATOM 893 O O . GLU A 1 114 ? 14.401 5.847 15.456 1.00 87.75 114 GLU A O 1
ATOM 898 N N . LYS A 1 115 ? 16.115 6.273 16.833 1.00 87.38 115 LYS A N 1
ATOM 899 C CA . LYS A 1 115 ? 15.303 6.317 18.055 1.00 87.38 115 LYS A CA 1
ATOM 900 C C . LYS A 1 115 ? 14.185 7.362 17.980 1.00 87.38 115 LYS A C 1
ATOM 902 O O . LYS A 1 115 ? 13.065 7.102 18.424 1.00 87.38 115 LYS A O 1
ATOM 907 N N . ILE A 1 116 ? 14.482 8.552 17.455 1.00 88.19 116 ILE A N 1
ATOM 908 C CA . ILE A 1 116 ? 13.507 9.647 17.353 1.00 88.19 116 ILE A CA 1
ATOM 909 C C . ILE A 1 116 ? 12.508 9.337 16.235 1.00 88.19 116 ILE A C 1
ATOM 911 O O . ILE A 1 116 ? 11.297 9.438 16.458 1.00 88.19 116 ILE A O 1
ATOM 915 N N . PHE A 1 117 ? 13.008 8.883 15.082 1.00 88.94 117 PHE A N 1
ATOM 916 C CA . PHE A 1 117 ? 12.186 8.469 13.952 1.00 88.94 117 PHE A CA 1
ATOM 917 C C . PHE A 1 117 ? 11.184 7.390 14.375 1.00 88.94 117 PHE A C 1
ATOM 919 O O . PHE A 1 117 ? 9.975 7.584 14.249 1.00 88.94 117 PHE A O 1
ATOM 926 N N . CYS A 1 118 ? 11.656 6.292 14.968 1.00 88.25 118 CYS A N 1
ATOM 927 C CA . CYS A 1 118 ? 10.804 5.165 15.329 1.00 88.25 118 CYS A CA 1
ATOM 928 C C . CYS A 1 118 ? 9.770 5.516 16.396 1.00 88.25 118 CYS A C 1
ATOM 930 O O . CYS A 1 118 ? 8.613 5.106 16.287 1.00 88.25 118 CYS A O 1
ATOM 932 N N . ARG A 1 119 ? 10.124 6.343 17.387 1.00 89.81 119 ARG A N 1
ATOM 933 C CA . ARG A 1 119 ? 9.155 6.833 18.376 1.00 89.81 119 ARG A CA 1
ATOM 934 C C . ARG A 1 119 ? 8.036 7.645 17.718 1.00 89.81 119 ARG A C 1
ATOM 936 O O . ARG A 1 119 ? 6.858 7.431 18.016 1.00 89.81 119 ARG A O 1
ATOM 943 N N . SER A 1 120 ? 8.396 8.578 16.840 1.00 90.56 120 SER A N 1
ATOM 944 C CA . SER A 1 120 ? 7.441 9.433 16.127 1.00 90.56 120 SER A CA 1
ATOM 945 C C . SER A 1 120 ? 6.564 8.623 15.177 1.00 90.56 120 SER A C 1
ATOM 947 O O . SER A 1 120 ? 5.343 8.796 15.166 1.00 90.56 120 SER A O 1
ATOM 949 N N . TYR A 1 121 ? 7.171 7.682 14.456 1.00 89.38 121 TYR A N 1
ATOM 950 C CA . TYR A 1 121 ? 6.491 6.760 13.561 1.00 89.38 121 TYR A CA 1
ATOM 951 C C . TYR A 1 121 ? 5.456 5.903 14.297 1.00 89.38 121 TYR A C 1
ATOM 953 O O . TYR A 1 121 ? 4.279 5.938 13.941 1.00 89.38 121 TYR A O 1
ATOM 961 N N . ARG A 1 122 ? 5.850 5.197 15.367 1.00 89.94 122 ARG A N 1
ATOM 962 C CA . ARG A 1 122 ? 4.927 4.344 16.137 1.00 89.94 122 ARG A CA 1
ATOM 963 C C . ARG A 1 122 ? 3.741 5.149 16.676 1.00 89.94 122 ARG A C 1
ATOM 965 O O . ARG A 1 122 ? 2.601 4.699 16.592 1.00 89.94 122 ARG A O 1
ATOM 972 N N . LYS A 1 123 ? 3.978 6.375 17.164 1.00 91.81 123 LYS A N 1
ATOM 973 C CA . LYS A 1 123 ? 2.909 7.280 17.626 1.00 91.81 123 LYS A CA 1
ATOM 974 C C . LYS A 1 123 ? 1.966 7.691 16.493 1.00 91.81 123 LYS A C 1
ATOM 976 O O . LYS A 1 123 ? 0.765 7.833 16.723 1.00 91.81 123 LYS A O 1
ATOM 981 N N . LEU A 1 124 ? 2.502 7.930 15.298 1.00 91.31 124 LEU A N 1
ATOM 982 C CA . LEU A 1 124 ? 1.719 8.288 14.121 1.00 91.31 124 LEU A CA 1
ATOM 983 C C . LEU A 1 124 ? 0.838 7.111 13.673 1.00 91.31 124 LEU A C 1
ATOM 985 O O . LEU A 1 124 ? -0.365 7.298 13.502 1.00 91.31 124 LEU A O 1
ATOM 989 N N . VAL A 1 125 ? 1.410 5.908 13.567 1.00 91.31 125 VAL A N 1
ATOM 990 C CA . VAL A 1 125 ? 0.680 4.672 13.233 1.00 91.31 125 VAL A CA 1
ATOM 991 C C . VAL A 1 125 ? -0.413 4.389 14.245 1.00 91.31 125 VAL A C 1
ATOM 993 O O . VAL A 1 125 ? -1.552 4.144 13.856 1.00 91.31 125 VAL A O 1
ATOM 996 N N . GLU A 1 126 ? -0.096 4.485 15.536 1.00 91.94 126 GLU A N 1
ATOM 997 C CA . GLU A 1 126 ? -1.064 4.202 16.589 1.00 91.94 126 GLU A CA 1
ATOM 998 C C . GLU A 1 126 ? -2.284 5.122 16.502 1.00 91.94 126 GLU A C 1
ATOM 1000 O O . GLU A 1 126 ? -3.432 4.678 16.511 1.00 91.94 126 GLU A O 1
ATOM 1005 N N . LYS A 1 127 ? -2.046 6.427 16.339 1.00 92.06 127 LYS A N 1
ATOM 1006 C CA . LYS A 1 127 ? -3.131 7.399 16.172 1.00 92.06 127 LYS A CA 1
ATOM 1007 C C . LYS A 1 127 ? -4.021 7.056 14.980 1.00 92.06 127 LYS A C 1
ATOM 1009 O O . LYS A 1 127 ? -5.240 7.167 15.099 1.00 92.06 127 LYS A O 1
ATOM 1014 N N . THR A 1 128 ? -3.437 6.650 13.856 1.00 91.19 128 THR A N 1
ATOM 1015 C CA . THR A 1 128 ? -4.207 6.290 12.662 1.00 91.19 128 THR A CA 1
ATOM 1016 C C . THR A 1 128 ? -4.997 5.001 12.868 1.00 91.19 128 THR A C 1
ATOM 1018 O O . THR A 1 128 ? -6.187 4.979 12.571 1.00 91.19 128 THR A O 1
ATOM 1021 N N . ILE A 1 129 ? -4.403 3.959 13.455 1.00 89.94 129 ILE A N 1
ATOM 1022 C CA . ILE A 1 129 ? -5.105 2.695 13.729 1.00 89.94 129 ILE A CA 1
ATOM 1023 C C . ILE A 1 129 ? -6.268 2.913 14.698 1.00 89.94 129 ILE A C 1
ATOM 1025 O O . ILE A 1 129 ? -7.372 2.446 14.426 1.00 89.94 129 ILE A O 1
ATOM 1029 N N . VAL A 1 130 ? -6.078 3.679 15.776 1.00 90.94 130 VAL A N 1
ATOM 1030 C CA . VAL A 1 130 ? -7.165 4.035 16.707 1.00 90.94 130 VAL A CA 1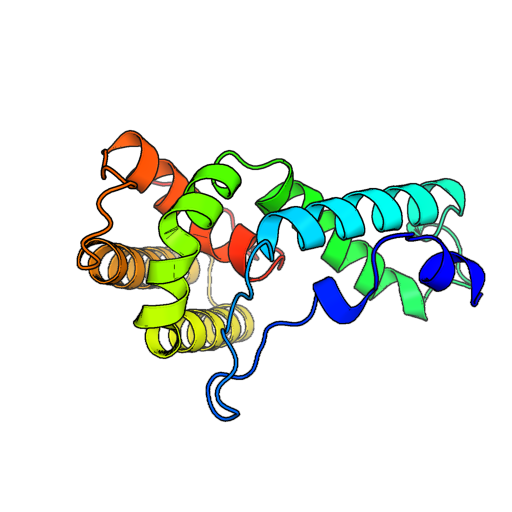
ATOM 1031 C C . VAL A 1 130 ? -8.327 4.717 15.980 1.00 90.94 130 VAL A C 1
ATOM 1033 O O . VAL A 1 130 ? -9.484 4.429 16.275 1.00 90.94 130 VAL A O 1
ATOM 1036 N N . ARG A 1 131 ? -8.047 5.584 14.997 1.00 90.44 131 ARG A N 1
ATOM 1037 C CA . ARG A 1 131 ? -9.091 6.217 14.177 1.00 90.44 131 ARG A CA 1
ATOM 1038 C C . ARG A 1 131 ? -9.776 5.215 13.251 1.00 90.44 131 ARG A C 1
ATOM 1040 O O . ARG A 1 131 ? -11.004 5.203 13.202 1.00 90.44 131 ARG A O 1
ATOM 1047 N N . LEU A 1 132 ? -9.030 4.341 12.582 1.00 88.44 132 LEU A N 1
ATOM 1048 C CA . LEU A 1 132 ? -9.603 3.301 11.720 1.00 88.44 132 LEU A CA 1
ATOM 1049 C C . LEU A 1 132 ? -10.485 2.316 12.500 1.00 88.44 132 LEU A C 1
ATOM 1051 O O . LEU A 1 132 ? -11.508 1.869 11.990 1.00 88.44 132 LEU A O 1
ATOM 1055 N N . LYS A 1 133 ? -10.157 2.039 13.768 1.00 87.44 133 LYS A N 1
ATOM 1056 C CA . LYS A 1 133 ? -10.974 1.198 14.661 1.00 87.44 133 LYS A CA 1
ATOM 1057 C C . LYS A 1 133 ? -12.379 1.735 14.923 1.00 87.44 133 LYS A C 1
ATOM 1059 O O . LYS A 1 133 ? -13.244 0.970 15.332 1.00 87.44 133 LYS A O 1
ATOM 1064 N N . THR A 1 134 ? -12.617 3.023 14.676 1.00 88.38 134 THR A N 1
ATOM 1065 C CA . THR A 1 134 ? -13.950 3.634 14.817 1.00 88.38 134 THR A CA 1
ATOM 1066 C C . THR A 1 134 ? -14.875 3.361 13.633 1.00 88.38 134 THR A C 1
ATOM 1068 O O . THR A 1 134 ? -16.067 3.638 13.718 1.00 88.38 134 THR A O 1
ATOM 1071 N N . CYS A 1 135 ? -14.359 2.805 12.533 1.00 84.75 135 CYS A N 1
ATOM 1072 C CA . CYS A 1 135 ? -15.195 2.346 11.436 1.00 84.75 135 CYS A CA 1
ATOM 1073 C C . CYS A 1 135 ? -15.924 1.056 11.827 1.00 84.75 135 CYS A C 1
ATOM 1075 O O . CYS A 1 135 ? -15.304 0.003 11.989 1.00 84.75 135 CYS A O 1
ATOM 1077 N N . SER A 1 136 ? -17.248 1.116 11.915 1.00 64.06 136 SER A N 1
ATOM 1078 C CA . SER A 1 136 ? -18.112 -0.054 12.052 1.00 64.06 136 SER A CA 1
ATOM 1079 C C . SER A 1 136 ? -18.308 -0.731 10.690 1.00 64.06 136 SER A C 1
ATOM 1081 O O . SER A 1 136 ? -19.282 -0.482 9.987 1.00 64.06 136 SER A O 1
ATOM 1083 N N . SER A 1 137 ? -17.371 -1.595 10.291 1.00 65.25 137 SER A N 1
ATOM 1084 C CA . SER A 1 137 ? -17.592 -2.526 9.175 1.00 65.25 137 SER A CA 1
ATOM 1085 C C . SER A 1 137 ? -18.156 -3.839 9.713 1.00 65.25 137 SER A C 1
ATOM 1087 O O . SER A 1 137 ? -17.546 -4.464 10.577 1.00 65.25 137 SER A O 1
ATOM 1089 N N . THR A 1 138 ? -19.294 -4.288 9.180 1.00 58.69 138 THR A N 1
ATOM 1090 C CA . THR A 1 138 ? -19.906 -5.584 9.528 1.00 58.69 138 THR A CA 1
ATOM 1091 C C . THR A 1 138 ? -19.040 -6.781 9.115 1.00 58.69 138 THR A C 1
ATOM 1093 O O . THR A 1 138 ? -19.169 -7.856 9.694 1.00 58.69 138 THR A O 1
ATOM 1096 N N . LEU A 1 139 ? -18.122 -6.599 8.157 1.00 69.12 139 LEU A N 1
ATOM 1097 C CA . LEU A 1 139 ? -17.274 -7.662 7.602 1.00 69.12 139 LEU A CA 1
ATOM 1098 C C . LEU A 1 139 ? -15.873 -7.726 8.233 1.00 69.12 139 LEU A C 1
ATOM 1100 O O . LEU A 1 139 ? -15.212 -8.768 8.177 1.00 69.12 139 LEU A O 1
ATOM 1104 N N . PHE A 1 140 ? -15.396 -6.637 8.844 1.00 83.31 140 PHE A N 1
ATOM 1105 C CA . PHE A 1 140 ? -14.066 -6.587 9.450 1.00 83.31 140 PHE A CA 1
ATOM 1106 C C . PHE A 1 140 ? -14.125 -6.618 10.978 1.00 83.31 140 PHE A C 1
ATOM 1108 O O . PHE A 1 140 ? -14.328 -5.607 11.643 1.00 83.31 140 PHE A O 1
ATOM 1115 N N . GLN A 1 141 ? -13.865 -7.795 11.546 1.00 85.50 141 GLN A N 1
ATOM 1116 C CA . GLN A 1 141 ? -13.712 -7.954 12.991 1.00 85.50 141 GLN A CA 1
ATOM 1117 C C . GLN A 1 141 ? -12.287 -7.617 13.436 1.00 85.50 141 GLN A C 1
ATOM 1119 O O . GLN A 1 141 ? -11.330 -8.294 13.035 1.00 85.50 141 GLN A O 1
ATOM 1124 N N . TRP A 1 142 ? -12.154 -6.604 14.289 1.00 87.12 142 TRP A N 1
ATOM 1125 C CA . TRP A 1 142 ? -10.894 -6.248 14.935 1.00 87.12 142 TRP A CA 1
ATOM 1126 C C . TRP A 1 142 ? -10.411 -7.363 15.868 1.00 87.12 142 TRP A C 1
ATOM 1128 O O . TRP A 1 142 ? -11.183 -7.939 16.629 1.00 87.12 142 TRP A O 1
ATOM 1138 N N . SER A 1 143 ? -9.116 -7.668 15.810 1.00 90.12 143 SER A N 1
ATOM 1139 C CA . SER A 1 143 ? -8.455 -8.599 16.726 1.00 90.12 143 SER A CA 1
ATOM 1140 C C . SER A 1 143 ? -7.032 -8.128 17.006 1.00 90.12 143 SER A C 1
ATOM 1142 O O . SER A 1 143 ? -6.430 -7.446 16.174 1.00 90.12 143 SER A O 1
ATOM 1144 N N . LYS A 1 144 ? -6.460 -8.538 18.147 1.00 90.25 144 LYS A N 1
ATOM 1145 C CA . LYS A 1 144 ? -5.072 -8.194 18.507 1.00 90.25 144 LYS A CA 1
ATOM 1146 C C . LYS A 1 144 ? -4.072 -8.580 17.411 1.00 90.25 144 LYS A C 1
ATOM 1148 O O . LYS A 1 144 ? -3.184 -7.796 17.100 1.00 90.25 144 LYS A O 1
ATOM 1153 N N . ALA A 1 145 ? -4.251 -9.746 16.786 1.00 91.56 145 ALA A N 1
ATOM 1154 C CA . ALA A 1 145 ? -3.385 -10.208 15.702 1.00 91.56 145 ALA A CA 1
ATOM 1155 C C . ALA A 1 145 ? -3.443 -9.279 14.475 1.00 91.56 145 ALA A C 1
ATOM 1157 O O . ALA A 1 145 ? -2.405 -8.878 13.956 1.00 91.56 145 ALA A O 1
ATOM 1158 N N . LYS A 1 146 ? -4.645 -8.874 14.043 1.00 91.25 146 LYS A N 1
ATOM 1159 C CA . LYS A 1 146 ? -4.813 -7.950 12.907 1.00 91.25 146 LYS A CA 1
ATOM 1160 C C . LYS A 1 146 ? -4.268 -6.558 13.220 1.00 91.25 146 LYS A C 1
ATOM 1162 O O . LYS A 1 146 ? -3.646 -5.936 12.365 1.00 91.25 146 LYS A O 1
ATOM 1167 N N . GLU A 1 147 ? -4.469 -6.081 14.446 1.00 90.69 147 GLU A N 1
ATOM 1168 C CA . GLU A 1 147 ? -3.906 -4.807 14.901 1.00 90.69 147 GLU A CA 1
ATOM 1169 C C . GLU A 1 147 ? -2.378 -4.826 14.888 1.00 90.69 147 GLU A C 1
ATOM 1171 O O . GLU A 1 147 ? -1.771 -3.864 14.433 1.00 90.69 147 GLU A O 1
ATOM 1176 N N . MET A 1 148 ? -1.755 -5.921 15.325 1.00 91.06 148 MET A N 1
ATOM 1177 C CA . MET A 1 148 ? -0.301 -6.081 15.296 1.00 91.06 148 MET A CA 1
ATOM 1178 C C . MET A 1 148 ? 0.243 -6.095 13.862 1.00 91.06 148 MET A C 1
ATOM 1180 O O . MET A 1 148 ? 1.225 -5.416 13.566 1.00 91.06 148 MET A O 1
ATOM 1184 N N . VAL A 1 149 ? -0.433 -6.797 12.943 1.00 91.75 149 VAL A N 1
ATOM 1185 C CA . VAL A 1 149 ? -0.072 -6.783 11.515 1.00 91.75 149 VAL A CA 1
ATOM 1186 C C . VAL A 1 149 ? -0.155 -5.367 10.945 1.00 91.75 149 VAL A C 1
ATOM 1188 O O . VAL A 1 149 ? 0.779 -4.942 10.264 1.00 91.75 149 VAL A O 1
ATOM 1191 N N . LEU A 1 150 ? -1.221 -4.619 11.252 1.00 90.19 150 LEU A N 1
ATOM 1192 C CA . LEU A 1 150 ? -1.342 -3.216 10.853 1.00 90.19 150 LEU A CA 1
ATOM 1193 C C . LEU A 1 150 ? -0.212 -2.377 11.454 1.00 90.19 150 LEU A C 1
ATOM 1195 O O . LEU A 1 150 ? 0.513 -1.736 10.709 1.00 90.19 150 LEU A O 1
ATOM 1199 N N . ARG A 1 151 ? 0.017 -2.412 12.770 1.00 89.75 151 ARG A N 1
ATOM 1200 C CA . ARG A 1 151 ? 1.065 -1.606 13.430 1.00 89.75 151 ARG A CA 1
ATOM 1201 C C . ARG A 1 151 ? 2.442 -1.805 12.807 1.00 89.75 151 ARG A C 1
ATOM 1203 O O . ARG A 1 151 ? 3.160 -0.834 12.574 1.00 89.75 151 ARG A O 1
ATOM 1210 N N . LYS A 1 152 ? 2.773 -3.057 12.493 1.00 87.25 152 LYS A N 1
ATOM 1211 C CA . LYS A 1 152 ? 4.056 -3.429 11.904 1.00 87.25 152 LYS A CA 1
ATOM 1212 C C . LYS A 1 152 ? 4.187 -3.008 10.437 1.00 87.25 152 LYS A C 1
ATOM 1214 O O . LYS A 1 152 ? 5.277 -2.632 10.020 1.00 87.25 152 LYS A O 1
ATOM 1219 N N . ASN A 1 153 ? 3.100 -3.050 9.661 1.00 87.06 153 ASN A N 1
ATOM 1220 C CA . ASN A 1 153 ? 3.168 -2.958 8.197 1.00 87.06 153 ASN A CA 1
ATOM 1221 C C . ASN A 1 153 ? 2.351 -1.811 7.577 1.00 87.06 153 ASN A C 1
ATOM 1223 O O . ASN A 1 153 ? 2.319 -1.703 6.355 1.00 87.06 153 ASN A O 1
ATOM 1227 N N . PHE A 1 154 ? 1.708 -0.937 8.363 1.00 84.31 154 PHE A N 1
ATOM 1228 C CA . PHE A 1 154 ? 0.740 0.038 7.839 1.00 84.31 154 PHE A CA 1
ATOM 1229 C C . PHE A 1 154 ? 1.330 0.995 6.805 1.00 84.31 154 PHE A C 1
ATOM 1231 O O . PHE A 1 154 ? 0.823 1.055 5.692 1.00 84.31 154 PHE A O 1
ATOM 1238 N N . TYR A 1 155 ? 2.407 1.718 7.130 1.00 75.81 155 TYR A N 1
ATOM 1239 C CA . TYR A 1 155 ? 3.032 2.611 6.149 1.00 75.81 155 TYR A CA 1
ATOM 1240 C C . TYR A 1 155 ? 3.622 1.893 4.931 1.00 75.81 155 TYR A C 1
ATOM 1242 O O . TYR A 1 155 ? 3.263 2.287 3.820 1.00 75.81 155 TYR A O 1
ATOM 1250 N N . PRO A 1 156 ? 4.508 0.881 5.087 1.00 70.06 156 PRO A N 1
ATOM 1251 C CA . PRO A 1 156 ? 5.191 0.319 3.927 1.00 70.06 156 PRO A CA 1
ATOM 1252 C C . PRO A 1 156 ? 4.178 -0.288 2.937 1.00 70.06 156 PRO A C 1
ATOM 1254 O O . PRO A 1 156 ? 4.444 -0.318 1.738 1.00 70.06 156 PRO A O 1
ATOM 1257 N N . ALA A 1 157 ? 2.983 -0.657 3.408 1.00 79.38 157 ALA A N 1
ATOM 1258 C CA . ALA A 1 157 ? 1.880 -1.113 2.577 1.00 79.38 157 ALA A CA 1
ATOM 1259 C C . ALA A 1 157 ? 1.099 -0.004 1.840 1.00 79.38 157 ALA A C 1
ATOM 1261 O O . ALA A 1 157 ? 0.638 -0.244 0.733 1.00 79.38 157 ALA A O 1
ATOM 1262 N N . ILE A 1 158 ? 0.929 1.199 2.407 1.00 76.38 158 ILE A N 1
ATOM 1263 C CA . ILE A 1 158 ? 0.118 2.269 1.773 1.00 76.38 158 ILE A CA 1
ATOM 1264 C C . ILE A 1 158 ? 0.927 3.289 0.966 1.00 76.38 158 ILE A C 1
ATOM 1266 O O . ILE A 1 158 ? 0.343 4.142 0.296 1.00 76.38 158 ILE A O 1
ATOM 1270 N N . SER A 1 159 ? 2.256 3.265 1.058 1.00 74.62 159 SER A N 1
ATOM 1271 C CA . SER A 1 159 ? 3.118 4.174 0.294 1.00 74.62 159 SER A CA 1
ATOM 1272 C C . SER A 1 159 ? 4.136 3.467 -0.591 1.00 74.62 159 SER A C 1
ATOM 1274 O O . SER A 1 159 ? 4.752 4.136 -1.416 1.00 74.62 159 SER A O 1
ATOM 1276 N N . CYS A 1 160 ? 4.363 2.164 -0.386 1.00 77.38 160 CYS A N 1
ATOM 1277 C CA . CYS A 1 160 ? 5.384 1.394 -1.095 1.00 77.38 160 CYS A CA 1
ATOM 1278 C C . CYS A 1 160 ? 6.769 2.078 -1.082 1.00 77.38 160 CYS A C 1
ATOM 1280 O O . CYS A 1 160 ? 7.528 2.032 -2.045 1.00 77.38 160 CYS A O 1
ATOM 1282 N N . THR A 1 161 ? 7.089 2.760 0.024 1.00 74.94 161 THR A N 1
ATOM 1283 C CA . THR A 1 161 ? 8.351 3.487 0.221 1.00 74.94 161 THR A CA 1
ATOM 1284 C C . THR A 1 161 ? 9.240 2.733 1.204 1.00 74.94 161 THR A C 1
ATOM 1286 O O . THR A 1 161 ? 8.752 2.163 2.186 1.00 74.94 161 THR A O 1
ATOM 1289 N N . ALA A 1 162 ? 10.548 2.739 0.950 1.00 69.88 162 ALA A N 1
ATOM 1290 C CA . ALA A 1 162 ? 11.525 2.147 1.850 1.00 69.88 162 ALA A CA 1
ATOM 1291 C C . ALA A 1 162 ? 11.507 2.843 3.219 1.00 69.88 162 ALA A C 1
ATOM 1293 O O . ALA A 1 162 ? 11.431 4.070 3.322 1.00 69.88 162 ALA A O 1
ATOM 1294 N N . PHE A 1 163 ? 11.584 2.045 4.283 1.00 74.81 163 PHE A N 1
ATOM 1295 C CA . PHE A 1 163 ? 11.784 2.571 5.626 1.00 74.81 163 PHE A CA 1
ATOM 1296 C C . PHE A 1 163 ? 13.243 2.969 5.814 1.00 74.81 163 PHE A C 1
ATOM 1298 O O . PHE A 1 163 ? 14.110 2.131 5.568 1.00 74.81 163 PHE A O 1
ATOM 1305 N N . PRO A 1 164 ? 13.530 4.175 6.330 1.00 74.75 164 PRO A N 1
ATOM 1306 C CA . PRO A 1 164 ? 14.901 4.543 6.664 1.00 74.75 164 PRO A CA 1
ATOM 1307 C C . PRO A 1 164 ? 15.449 3.722 7.844 1.00 74.75 164 PRO A C 1
ATOM 1309 O O . PRO A 1 164 ? 16.655 3.537 7.946 1.00 74.75 164 PRO A O 1
ATOM 1312 N N . PHE A 1 165 ? 14.575 3.199 8.718 1.00 79.31 165 PHE A N 1
ATOM 1313 C CA . PHE A 1 165 ? 14.951 2.422 9.903 1.00 79.31 165 PHE A CA 1
ATOM 1314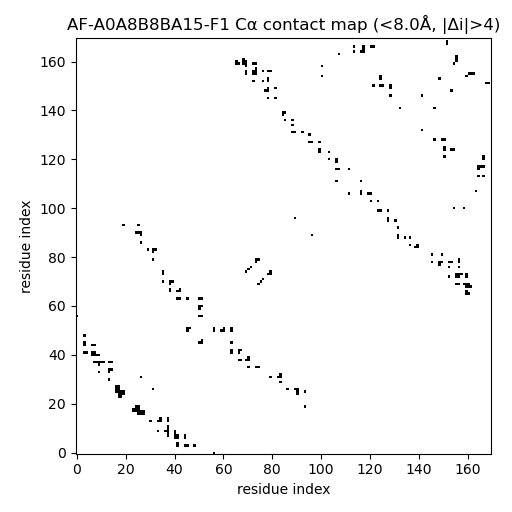 C C . PHE A 1 165 ? 13.976 1.272 10.173 1.00 79.31 165 PHE A C 1
ATOM 1316 O O . PHE A 1 165 ? 12.782 1.388 9.896 1.00 79.31 165 PHE A O 1
ATOM 1323 N N . ARG A 1 166 ? 14.443 0.175 10.779 1.00 77.56 166 ARG A N 1
ATOM 1324 C CA . ARG A 1 166 ? 13.560 -0.914 11.225 1.00 77.56 166 ARG A CA 1
ATOM 1325 C C . ARG A 1 166 ? 13.000 -0.601 12.607 1.00 77.56 166 ARG A C 1
ATOM 1327 O O . ARG A 1 166 ? 13.632 -0.837 13.626 1.00 77.56 166 ARG A O 1
ATOM 1334 N N . CYS A 1 167 ? 11.777 -0.091 12.644 1.00 78.38 167 CYS A N 1
ATOM 1335 C CA . CYS A 1 167 ? 11.113 0.273 13.892 1.00 78.38 167 CYS A CA 1
ATOM 1336 C C . CYS A 1 167 ? 10.392 -0.906 14.557 1.00 78.38 167 CYS A C 1
ATOM 1338 O O . CYS A 1 167 ? 9.203 -0.790 14.866 1.00 78.38 167 CYS A O 1
ATOM 1340 N N . ASP A 1 168 ? 11.105 -2.015 14.775 1.00 68.81 168 ASP A N 1
ATOM 1341 C CA . ASP A 1 168 ? 10.583 -3.205 15.465 1.00 68.81 168 ASP A CA 1
ATOM 1342 C C . ASP A 1 168 ? 10.001 -2.825 16.829 1.00 68.81 168 ASP A C 1
ATOM 1344 O O . ASP A 1 168 ? 10.484 -1.877 17.435 1.00 68.81 168 ASP A O 1
ATOM 1348 N N . GLU A 1 169 ? 8.957 -3.505 17.313 1.00 59.94 169 GLU A N 1
ATOM 1349 C CA . GLU A 1 169 ? 8.34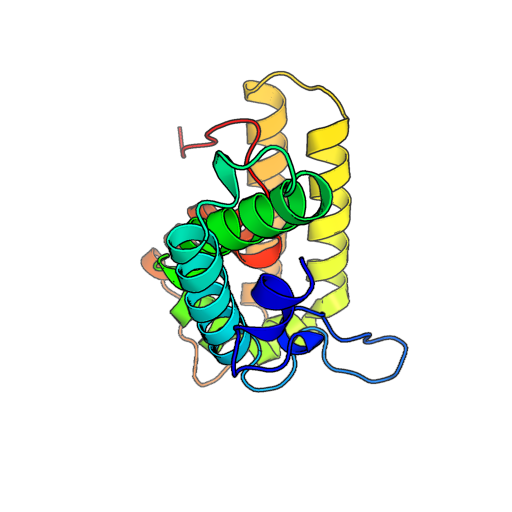7 -3.232 18.625 1.00 59.94 169 GLU A CA 1
ATOM 1350 C C . GLU A 1 169 ? 9.294 -3.651 19.769 1.00 59.94 169 GLU A C 1
ATOM 1352 O O . GLU A 1 169 ? 9.141 -4.713 20.360 1.00 59.94 169 GLU A O 1
ATOM 1357 N N . SER A 1 170 ? 10.305 -2.824 20.047 1.00 48.72 170 SER A N 1
ATOM 1358 C CA . SER A 1 170 ? 11.092 -2.821 21.287 1.00 48.72 170 SER A CA 1
ATOM 1359 C C . SER A 1 170 ? 10.496 -1.902 22.343 1.00 48.72 170 SER A C 1
ATOM 1361 O O . SER A 1 170 ? 10.026 -0.794 21.969 1.00 48.72 170 SER A O 1
#

Mean predicted aligned error: 5.07 Å

Nearest PDB structures (foldseek):
  2vml-assembly1_H  TM=2.653E-01  e=5.307E+00  Gloeobacter violaceus

Organism: Crassostrea virginica (NCBI:txid6565)

Foldseek 3Di:
DVVLVPQQPQDPCLCQADDVVVVDFRQPQCSLVSLLSRLVRNLVSCVVVVLCPDPVNVVCNVVSLLSVLLNVQAVVAPLPVVCNQLSVLCRVVVVLVVVLLVVLVVLVVVPDDQVVSLVVLLVSQVVSVVSSVPDDDPRDDDDPVNSVSCSQRVVCNPRSDDDPYRSPPD

pLDDT: mean 87.43, std 8.78, range [48.72, 96.81]

Solvent-accessible surface area (backbone atoms only — not comparable to full-atom values): 9816 Å² total; per-residue (Å²): 124,71,66,56,82,66,57,33,87,50,65,75,70,48,74,57,69,41,49,59,92,79,74,36,46,42,64,45,91,65,33,70,62,50,30,40,49,29,35,52,42,35,49,50,44,37,56,78,66,41,35,88,79,37,81,85,31,62,86,49,38,66,57,51,51,37,37,49,40,25,39,58,38,21,63,71,27,88,43,40,74,50,51,66,62,40,39,71,47,50,44,79,38,38,69,61,52,52,52,47,54,55,53,49,55,50,54,66,72,62,75,59,57,62,73,58,45,36,54,54,48,54,55,51,49,50,56,50,51,61,56,59,69,69,51,88,50,96,86,52,80,88,44,74,70,59,50,50,41,38,71,77,37,49,63,35,40,77,66,28,50,86,70,95,58,88,66,67,97,122

Sequence (170 aa):
MTTVLDCPKTPSDVVTLGDPSEGQQLFRQNFFTDLCRYVGEFVQCANDHNVDSDPDCEEIKPYFSHLSQCKTTLCGNPILPILEKIQGCLNSKHLEVTAFRLRFITLINSSQSEKIFCRSYRKLVEKTIVRLKTCSSTLFQWSKAKEMVLRKNFYPAISCTAFPFRCDES

Radius of gyration: 16.9 Å; Cα contacts (8 Å, |Δi|>4): 166; chains: 1; bounding box: 42×27×46 Å

Secondary structure (DSSP, 8-state):
-TTTTS--SS-GGGGSPP-GGGT--SS-TTHHHHHHHHHHHHHHHHHHTTTTT-GGGTTTHHHHHHHHHHIIIIITSTTHHHHHHTHHHHHHTHHHHHHHHHHHHHHHHT---HHHHHHHHHHHHHHHHHHHTT---SS----HHHHHHHHHHHHHHHH----SS-----